Protein AF-A0A818XN38-F1 (afdb_monomer_lite)

Structure (mmCIF, N/CA/C/O backbone):
data_AF-A0A818XN38-F1
#
_entry.id   AF-A0A818XN38-F1
#
loop_
_atom_site.group_PDB
_atom_site.id
_atom_site.type_symbol
_atom_site.label_atom_id
_atom_site.label_alt_id
_atom_site.label_comp_id
_atom_site.label_asym_id
_atom_site.label_entity_id
_atom_site.label_seq_id
_atom_site.pdbx_PDB_ins_code
_atom_site.Cartn_x
_atom_site.Cartn_y
_atom_site.Cartn_z
_atom_site.occupancy
_atom_site.B_iso_or_equiv
_atom_site.auth_seq_id
_atom_site.auth_comp_id
_atom_site.auth_asym_id
_atom_site.auth_atom_id
_atom_site.pdbx_PDB_model_num
ATOM 1 N N . MET A 1 1 ? 38.202 11.861 -16.411 1.00 47.56 1 MET A N 1
ATOM 2 C CA . MET A 1 1 ? 37.572 12.649 -15.329 1.00 47.56 1 MET A CA 1
ATOM 3 C C . MET A 1 1 ? 36.074 12.413 -15.401 1.00 47.56 1 MET A C 1
ATOM 5 O O . MET A 1 1 ? 35.463 12.818 -16.375 1.00 47.56 1 MET A O 1
ATOM 9 N N . GLY A 1 2 ? 35.502 11.693 -14.440 1.00 41.88 2 GLY A N 1
ATOM 10 C CA . GLY A 1 2 ? 34.067 11.421 -14.378 1.00 41.88 2 GLY A CA 1
ATOM 11 C C . GLY A 1 2 ? 33.689 11.129 -12.935 1.00 41.88 2 GLY A C 1
ATOM 12 O O . GLY A 1 2 ? 33.686 9.977 -12.521 1.00 41.88 2 GLY A O 1
ATOM 13 N N . ASN A 1 3 ? 33.464 12.185 -12.153 1.00 51.84 3 ASN A N 1
ATOM 14 C CA . ASN A 1 3 ? 32.963 12.088 -10.784 1.00 51.84 3 ASN A CA 1
ATOM 15 C C . ASN A 1 3 ? 31.476 11.713 -10.832 1.00 51.84 3 ASN A C 1
ATOM 17 O O . ASN A 1 3 ? 30.603 12.575 -10.763 1.00 51.84 3 ASN A O 1
ATOM 21 N N . GLY A 1 4 ? 31.186 10.424 -11.004 1.00 47.62 4 GLY A N 1
ATOM 22 C CA . GLY A 1 4 ? 29.851 9.877 -10.797 1.00 47.62 4 GLY A CA 1
ATOM 23 C C . GLY A 1 4 ? 29.582 9.830 -9.301 1.00 47.62 4 GLY A C 1
ATOM 24 O O . GLY A 1 4 ? 29.968 8.871 -8.637 1.00 47.62 4 GLY A O 1
ATOM 25 N N . GLY A 1 5 ? 28.979 10.894 -8.771 1.00 47.72 5 GLY A N 1
ATOM 26 C CA . GLY A 1 5 ? 28.503 10.933 -7.396 1.00 47.72 5 GLY A CA 1
ATOM 27 C C . GLY A 1 5 ? 27.710 9.667 -7.078 1.00 47.72 5 GLY A C 1
ATOM 28 O O . GLY A 1 5 ? 26.905 9.203 -7.882 1.00 47.72 5 GLY A O 1
ATOM 29 N N . ILE A 1 6 ? 27.991 9.101 -5.912 1.00 52.94 6 ILE A N 1
ATOM 30 C CA . ILE A 1 6 ? 27.237 8.053 -5.224 1.00 52.94 6 ILE A CA 1
ATOM 31 C C . ILE A 1 6 ? 25.728 8.362 -5.226 1.00 52.94 6 ILE A C 1
ATOM 33 O O . ILE A 1 6 ? 25.171 8.838 -4.241 1.00 52.94 6 ILE A O 1
ATOM 37 N N . PHE A 1 7 ? 25.032 8.054 -6.323 1.00 50.06 7 PHE A N 1
ATOM 38 C CA . PHE A 1 7 ? 23.600 7.798 -6.300 1.00 50.06 7 PHE A CA 1
ATOM 39 C C . PHE A 1 7 ? 23.437 6.522 -5.486 1.00 50.06 7 PHE A C 1
ATOM 41 O O . PHE A 1 7 ? 23.563 5.409 -6.001 1.00 50.06 7 PHE A O 1
ATOM 48 N N . ASN A 1 8 ? 23.251 6.688 -4.179 1.00 55.53 8 ASN A N 1
ATOM 49 C CA . ASN A 1 8 ? 22.957 5.612 -3.251 1.00 55.53 8 ASN A CA 1
ATOM 50 C C . ASN A 1 8 ? 21.573 5.077 -3.633 1.00 55.53 8 ASN A C 1
ATOM 52 O O . ASN A 1 8 ? 20.538 5.578 -3.205 1.00 55.53 8 ASN A O 1
ATOM 56 N N . CYS A 1 9 ? 21.559 4.176 -4.613 1.00 57.91 9 CYS A N 1
ATOM 57 C CA . CYS A 1 9 ? 20.349 3.719 -5.265 1.00 57.91 9 CYS A CA 1
ATOM 58 C C . CYS A 1 9 ? 19.457 3.081 -4.191 1.00 57.91 9 CYS A C 1
ATOM 60 O O . CYS A 1 9 ? 19.869 2.068 -3.624 1.00 57.91 9 CYS A O 1
ATOM 62 N N . ALA A 1 10 ? 18.270 3.651 -3.946 1.00 62.53 10 ALA A N 1
ATOM 63 C CA . ALA A 1 10 ? 17.352 3.242 -2.877 1.00 62.53 10 ALA A CA 1
ATOM 64 C C . ALA A 1 10 ? 17.278 1.710 -2.718 1.00 62.53 10 ALA A C 1
ATOM 66 O O . ALA A 1 10 ? 17.152 0.972 -3.713 1.00 62.53 10 ALA A O 1
ATOM 67 N N . ARG A 1 11 ? 17.401 1.231 -1.477 1.00 67.12 11 ARG A N 1
ATOM 68 C CA . ARG A 1 11 ? 17.339 -0.190 -1.107 1.00 67.12 11 ARG A CA 1
ATOM 69 C C . ARG A 1 11 ? 15.916 -0.716 -1.302 1.00 67.12 11 ARG A C 1
ATOM 71 O O . ARG A 1 11 ? 14.987 0.010 -1.004 1.00 67.12 11 ARG A O 1
ATOM 78 N N . PRO A 1 12 ? 15.690 -1.955 -1.769 1.00 71.62 12 PRO A N 1
ATOM 79 C CA . PRO A 1 12 ? 14.337 -2.510 -1.903 1.00 71.62 12 PRO A CA 1
ATOM 80 C C . PRO A 1 12 ? 13.509 -2.350 -0.618 1.00 71.62 12 PRO A C 1
ATOM 82 O O . PRO A 1 12 ? 14.005 -2.663 0.460 1.00 71.62 12 PRO A O 1
ATOM 85 N N . SER A 1 13 ? 12.253 -1.904 -0.732 1.00 74.62 13 SER A N 1
ATOM 86 C CA . SER A 1 13 ? 11.355 -1.646 0.413 1.00 74.62 13 SER A CA 1
ATOM 87 C C . SER A 1 13 ? 11.859 -0.614 1.440 1.00 74.62 13 SER A C 1
ATOM 89 O O . SER A 1 13 ? 11.394 -0.599 2.576 1.00 74.62 13 SER A O 1
ATOM 91 N N . GLU A 1 14 ? 12.786 0.264 1.060 1.00 84.00 14 GLU A N 1
ATOM 92 C CA . GLU A 1 14 ? 13.163 1.440 1.846 1.00 84.00 14 GLU A CA 1
ATOM 93 C C . GLU A 1 14 ? 12.089 2.531 1.767 1.00 84.00 14 GLU A C 1
ATOM 95 O O . GLU A 1 14 ? 11.510 2.779 0.702 1.00 84.00 14 GLU A O 1
ATOM 100 N N . ILE A 1 15 ? 11.837 3.181 2.904 1.00 83.50 15 ILE A N 1
ATOM 101 C CA . ILE A 1 15 ? 10.925 4.320 3.014 1.00 83.50 15 ILE A CA 1
ATOM 102 C C . ILE A 1 15 ? 11.601 5.532 2.371 1.00 83.50 15 ILE A C 1
ATOM 104 O O . ILE A 1 15 ? 12.678 5.937 2.796 1.00 83.50 15 ILE A O 1
ATOM 108 N N . GLN A 1 16 ? 10.964 6.115 1.358 1.00 83.88 16 GLN A N 1
ATOM 109 C CA . GLN A 1 16 ? 11.447 7.339 0.709 1.00 83.88 16 GLN A CA 1
ATOM 110 C C . GLN A 1 16 ? 10.900 8.607 1.369 1.00 83.88 16 GLN A C 1
ATOM 112 O O . GLN A 1 16 ? 11.523 9.662 1.301 1.00 83.88 16 GLN A O 1
ATOM 117 N N . GLY A 1 17 ? 9.733 8.512 2.003 1.00 83.06 17 GLY A N 1
ATOM 118 C CA . GLY A 1 17 ? 9.072 9.633 2.656 1.00 83.06 17 GLY A CA 1
ATOM 119 C C . GLY A 1 17 ? 7.766 9.205 3.310 1.00 83.06 17 GLY A C 1
ATOM 120 O O . GLY A 1 17 ? 7.309 8.076 3.126 1.00 83.06 17 GLY A O 1
ATOM 121 N N . ILE A 1 18 ? 7.172 10.108 4.084 1.00 86.62 18 ILE A N 1
ATOM 122 C CA . ILE A 1 18 ? 5.908 9.892 4.791 1.00 86.62 18 ILE A CA 1
ATOM 123 C C . ILE A 1 18 ? 4.929 10.972 4.324 1.00 86.62 18 ILE A C 1
ATOM 125 O O . ILE A 1 18 ? 5.272 12.153 4.309 1.00 86.62 18 ILE A O 1
ATOM 129 N N . ALA A 1 19 ? 3.731 10.568 3.901 1.00 85.69 19 ALA A N 1
ATOM 130 C CA . ALA A 1 19 ? 2.671 11.494 3.511 1.00 85.69 19 ALA A CA 1
ATOM 131 C C . ALA A 1 19 ? 2.078 12.228 4.725 1.00 85.69 19 ALA A C 1
ATOM 133 O O . ALA A 1 19 ? 2.243 11.804 5.868 1.00 85.69 19 ALA A O 1
ATOM 134 N N . SER A 1 20 ? 1.320 13.297 4.473 1.00 83.38 20 SER A N 1
ATOM 135 C CA . SER A 1 20 ? 0.678 14.129 5.505 1.00 83.38 20 SER A CA 1
ATOM 136 C C . SER A 1 20 ? -0.226 13.358 6.477 1.00 83.38 20 SER A C 1
ATOM 138 O O . SER A 1 20 ? -0.386 13.784 7.615 1.00 83.38 20 SER A O 1
ATOM 140 N N . THR A 1 21 ? -0.771 12.210 6.067 1.00 86.31 21 THR A N 1
ATOM 141 C CA . THR A 1 21 ? -1.584 11.310 6.907 1.00 86.31 21 THR A CA 1
ATOM 142 C C . THR A 1 21 ? -0.766 10.192 7.568 1.00 86.31 21 THR A C 1
ATOM 144 O O . THR A 1 21 ? -1.302 9.158 7.946 1.00 86.31 21 THR A O 1
ATOM 147 N N . ASN A 1 22 ? 0.548 10.383 7.718 1.00 84.38 22 ASN A N 1
ATOM 148 C CA . ASN A 1 22 ? 1.470 9.417 8.321 1.00 84.38 22 ASN A CA 1
ATOM 149 C C . ASN A 1 22 ? 1.569 8.076 7.556 1.00 84.38 22 ASN A C 1
ATOM 151 O O . ASN A 1 22 ? 1.791 7.016 8.140 1.00 84.38 22 ASN A O 1
ATOM 155 N N . VAL A 1 23 ? 1.411 8.121 6.226 1.00 85.06 23 VAL A N 1
ATOM 156 C CA . VAL A 1 23 ? 1.489 6.938 5.352 1.00 85.06 23 VAL A CA 1
ATOM 157 C C . VAL A 1 23 ? 2.866 6.862 4.688 1.00 85.06 23 VAL A C 1
ATOM 159 O O . VAL A 1 23 ? 3.184 7.729 3.867 1.00 85.06 23 VAL A O 1
ATOM 162 N N . PRO A 1 24 ? 3.702 5.855 5.007 1.00 86.56 24 PRO A N 1
ATOM 163 C CA . PRO A 1 24 ? 5.024 5.716 4.408 1.00 86.56 24 PRO A CA 1
ATOM 164 C C . PRO A 1 24 ? 4.940 5.292 2.936 1.00 86.56 24 PRO A C 1
ATOM 166 O O . PRO A 1 24 ? 4.231 4.351 2.570 1.00 86.56 24 PRO A O 1
ATOM 169 N N . ALA A 1 25 ? 5.698 5.985 2.090 1.00 85.31 25 ALA A N 1
ATOM 170 C CA . ALA A 1 25 ? 5.930 5.629 0.699 1.00 85.31 25 ALA A CA 1
ATOM 171 C C . ALA A 1 25 ? 7.220 4.813 0.593 1.00 85.31 25 ALA A C 1
ATOM 173 O O . ALA A 1 25 ? 8.275 5.229 1.077 1.00 85.31 25 ALA A O 1
ATOM 174 N N . TYR A 1 26 ? 7.144 3.663 -0.068 1.00 85.38 26 TYR A N 1
ATOM 175 C CA . TYR A 1 26 ? 8.257 2.727 -0.180 1.00 85.38 26 TYR A CA 1
ATOM 176 C C . TYR A 1 26 ? 8.738 2.631 -1.621 1.00 85.38 26 TYR A C 1
ATOM 178 O O . TYR A 1 26 ? 7.965 2.747 -2.571 1.00 85.38 26 TYR A O 1
ATOM 186 N N . THR A 1 27 ? 10.028 2.370 -1.793 1.00 81.38 27 THR A N 1
ATOM 187 C CA . THR A 1 27 ? 10.600 2.135 -3.119 1.00 81.38 27 THR A CA 1
ATOM 188 C C . THR A 1 27 ? 10.152 0.804 -3.713 1.00 81.38 27 THR A C 1
ATOM 190 O O . THR A 1 27 ? 10.256 -0.261 -3.100 1.00 81.38 27 THR A O 1
ATOM 193 N N . ASN A 1 28 ? 9.734 0.856 -4.975 1.00 76.69 28 ASN A N 1
ATOM 194 C CA . ASN A 1 28 ? 9.304 -0.310 -5.738 1.00 76.69 28 ASN A CA 1
ATOM 195 C C . ASN A 1 28 ? 10.468 -1.108 -6.363 1.00 76.69 28 ASN A C 1
ATOM 197 O O . ASN A 1 28 ? 10.276 -1.935 -7.257 1.00 76.69 28 ASN A O 1
ATOM 201 N N . ARG A 1 29 ? 11.715 -0.837 -5.963 1.00 69.19 29 ARG A N 1
ATOM 202 C CA . ARG A 1 29 ? 12.887 -1.449 -6.593 1.00 69.19 29 ARG A CA 1
ATOM 203 C C . ARG A 1 29 ? 12.920 -2.957 -6.324 1.00 69.19 29 ARG A C 1
ATOM 205 O O . ARG A 1 29 ? 13.120 -3.374 -5.190 1.00 69.19 29 ARG A O 1
ATOM 212 N N . ARG A 1 30 ? 12.814 -3.756 -7.394 1.00 65.69 30 ARG A N 1
ATOM 213 C CA . ARG A 1 30 ? 12.810 -5.235 -7.384 1.00 65.69 30 ARG A CA 1
ATOM 214 C C . ARG A 1 30 ? 11.617 -5.881 -6.670 1.00 65.69 30 ARG A C 1
ATOM 216 O O . ARG A 1 30 ? 11.724 -7.043 -6.281 1.00 65.69 30 ARG A O 1
ATOM 223 N N . THR A 1 31 ? 10.484 -5.196 -6.522 1.00 66.44 31 THR A N 1
ATOM 224 C CA . THR A 1 31 ? 9.297 -5.904 -6.031 1.00 66.44 31 THR A CA 1
ATOM 225 C C . THR A 1 31 ? 8.720 -6.778 -7.135 1.00 66.44 31 THR A C 1
ATOM 227 O O . THR A 1 31 ? 8.480 -6.305 -8.247 1.00 66.44 31 THR A O 1
ATOM 230 N N . SER A 1 32 ? 8.526 -8.068 -6.854 1.00 71.25 32 SER A N 1
ATOM 231 C CA . SER A 1 32 ? 7.876 -8.951 -7.818 1.00 71.25 32 SER A CA 1
ATOM 232 C C . SER A 1 32 ? 6.372 -8.651 -7.886 1.00 71.25 32 SER A C 1
ATOM 234 O O . SER A 1 32 ? 5.763 -8.335 -6.858 1.00 71.25 32 SER A O 1
ATOM 236 N N . PRO A 1 33 ? 5.748 -8.789 -9.071 1.00 69.75 33 PRO A N 1
ATOM 237 C CA . PRO A 1 33 ? 4.321 -8.518 -9.264 1.00 69.75 33 PRO A CA 1
ATOM 238 C C . PRO A 1 33 ? 3.401 -9.411 -8.411 1.00 69.75 33 PRO A C 1
ATOM 240 O O . PRO A 1 33 ? 2.215 -9.133 -8.275 1.00 69.75 33 PRO A O 1
ATOM 243 N N . SER A 1 34 ? 3.947 -10.473 -7.819 1.00 75.25 34 SER A N 1
ATOM 244 C CA . SER A 1 34 ? 3.246 -11.444 -6.982 1.00 75.25 34 SER A CA 1
ATOM 245 C C . SER A 1 34 ? 3.133 -11.040 -5.503 1.00 75.25 34 SER A C 1
ATOM 247 O O . SER A 1 34 ? 2.443 -11.720 -4.747 1.00 75.25 34 SER A O 1
ATOM 249 N N . HIS A 1 35 ? 3.782 -9.958 -5.056 1.00 82.62 35 HIS A N 1
ATOM 250 C CA . HIS A 1 35 ? 3.713 -9.531 -3.654 1.00 82.62 35 HIS A CA 1
ATOM 251 C C . HIS A 1 35 ? 2.503 -8.634 -3.389 1.00 82.62 35 HIS A C 1
ATOM 253 O O . HIS A 1 35 ? 2.570 -7.413 -3.515 1.00 82.62 35 HIS A O 1
ATOM 259 N N . ALA A 1 36 ? 1.401 -9.240 -2.962 1.00 85.19 36 ALA A N 1
ATOM 260 C CA . ALA A 1 36 ? 0.230 -8.518 -2.485 1.00 85.19 36 ALA A CA 1
ATOM 261 C C . ALA A 1 36 ? 0.496 -7.785 -1.152 1.00 85.19 36 ALA A C 1
ATOM 263 O O . ALA A 1 36 ? 1.209 -8.279 -0.273 1.00 85.19 36 ALA A O 1
ATOM 264 N N . ASN A 1 37 ? -0.110 -6.610 -0.987 1.00 85.69 37 ASN A N 1
ATOM 265 C CA . ASN A 1 37 ? -0.230 -5.919 0.287 1.00 85.69 37 ASN A CA 1
ATOM 266 C C . ASN A 1 37 ? -1.669 -5.952 0.803 1.00 85.69 37 ASN A C 1
ATOM 268 O O . ASN A 1 37 ? -2.621 -5.718 0.055 1.00 85.69 37 ASN A O 1
ATOM 272 N N . TYR A 1 38 ? -1.799 -6.158 2.111 1.00 87.81 38 TYR A N 1
ATOM 273 C CA . TYR A 1 38 ? -3.065 -6.102 2.826 1.00 87.81 38 TYR A CA 1
ATOM 274 C C . TYR A 1 38 ? -2.933 -5.138 4.002 1.00 87.81 38 TYR A C 1
ATOM 276 O O . TYR A 1 38 ? -1.946 -5.193 4.735 1.00 87.81 38 TYR A O 1
ATOM 284 N N . LEU A 1 39 ? -3.913 -4.254 4.172 1.00 85.06 39 LEU A N 1
ATOM 285 C CA . LEU A 1 39 ? -4.034 -3.367 5.329 1.00 85.06 39 LEU A CA 1
ATOM 286 C C . LEU A 1 39 ? -5.372 -3.675 6.011 1.00 85.06 39 LEU A C 1
ATOM 288 O O . LEU A 1 39 ? -6.402 -3.648 5.347 1.00 85.06 39 LEU A O 1
ATOM 292 N N . TYR A 1 40 ? -5.356 -4.037 7.299 1.00 86.88 40 TYR A N 1
ATOM 293 C CA . TYR A 1 40 ? -6.551 -4.470 8.053 1.00 86.88 40 TYR A CA 1
ATOM 294 C C . TYR A 1 40 ? -7.378 -5.578 7.362 1.00 86.88 40 TYR A C 1
ATOM 296 O O . TYR A 1 40 ? -8.599 -5.614 7.460 1.00 86.88 40 TYR A O 1
ATOM 304 N N . GLY A 1 41 ? -6.718 -6.477 6.624 1.00 86.38 41 GLY A N 1
ATOM 305 C CA . GLY A 1 41 ? -7.379 -7.537 5.848 1.00 86.38 41 GLY A CA 1
ATOM 306 C C . GLY A 1 41 ? -7.889 -7.108 4.464 1.00 86.38 41 GLY A C 1
ATOM 307 O O . GLY A 1 41 ? -8.282 -7.965 3.677 1.00 86.38 41 GLY A O 1
ATOM 308 N N . VAL A 1 42 ? -7.821 -5.820 4.111 1.00 86.44 42 VAL A N 1
ATOM 309 C CA . VAL A 1 42 ? -8.221 -5.299 2.795 1.00 86.44 42 VAL A CA 1
ATOM 310 C C . VAL A 1 42 ? -7.040 -5.321 1.828 1.00 86.44 42 VAL A C 1
ATOM 312 O O . VAL A 1 42 ? -5.958 -4.816 2.134 1.00 86.44 42 VAL A O 1
ATOM 315 N N . TYR A 1 43 ? -7.247 -5.881 0.633 1.00 88.75 43 TYR A N 1
ATOM 316 C CA . TYR A 1 43 ? -6.246 -5.874 -0.434 1.00 88.75 43 TYR A CA 1
ATOM 317 C C . TYR A 1 43 ? -6.009 -4.450 -0.953 1.00 88.75 43 TYR A C 1
ATOM 319 O O . TYR A 1 43 ? -6.872 -3.837 -1.587 1.00 88.75 43 TYR A O 1
ATOM 327 N N . THR A 1 44 ? -4.808 -3.934 -0.707 1.00 85.69 44 THR A N 1
ATOM 328 C CA . THR A 1 44 ? -4.414 -2.572 -1.099 1.00 85.69 44 THR A CA 1
ATOM 329 C C . THR A 1 44 ? -3.721 -2.547 -2.454 1.00 85.69 44 THR A C 1
ATOM 331 O O . THR A 1 44 ? -3.827 -1.551 -3.155 1.00 85.69 44 THR A O 1
ATOM 334 N N . GLY A 1 45 ? -3.104 -3.641 -2.901 1.00 86.69 45 GLY A N 1
ATOM 335 C CA . GLY A 1 45 ? -2.469 -3.719 -4.217 1.00 86.69 45 GLY A CA 1
ATOM 336 C C . GLY A 1 45 ? -1.204 -4.563 -4.197 1.00 86.69 45 GLY A C 1
ATOM 337 O O . GLY A 1 45 ? -0.95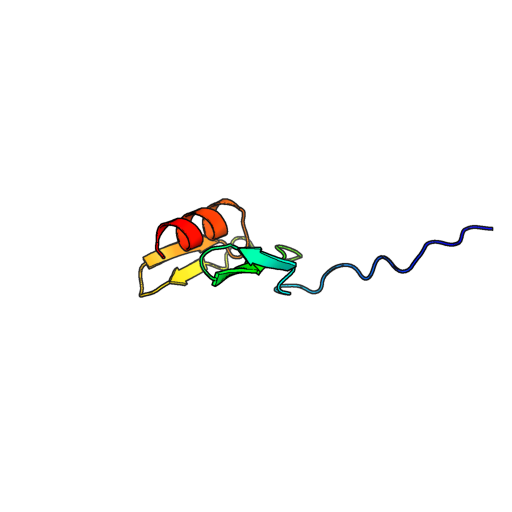4 -5.310 -3.255 1.00 86.69 45 GLY A O 1
ATOM 338 N N . VAL A 1 46 ? -0.390 -4.444 -5.241 1.00 86.75 46 VAL A N 1
ATOM 339 C CA . VAL A 1 46 ? 0.932 -5.076 -5.305 1.00 86.75 46 VAL A CA 1
ATOM 340 C C . VAL A 1 46 ? 1.964 -4.135 -4.684 1.00 86.75 46 VAL A C 1
ATOM 342 O O . VAL A 1 46 ? 2.074 -2.977 -5.096 1.00 86.75 46 VAL A O 1
ATOM 345 N N . LYS A 1 47 ? 2.734 -4.618 -3.705 1.00 81.88 47 LYS A N 1
ATOM 346 C CA . LYS A 1 47 ? 3.868 -3.879 -3.126 1.00 81.88 47 LYS A CA 1
ATOM 347 C C . LYS A 1 47 ? 4.836 -3.496 -4.258 1.00 81.88 47 LYS A C 1
ATOM 349 O O . LYS A 1 47 ? 5.069 -4.299 -5.148 1.00 81.88 47 LYS A O 1
ATOM 354 N N . TRP A 1 48 ? 5.433 -2.315 -4.341 1.00 80.50 48 TRP A N 1
ATOM 355 C CA . TRP A 1 48 ? 5.071 -1.017 -3.765 1.00 80.50 48 TRP A CA 1
ATOM 356 C C . TRP A 1 48 ? 4.646 -0.110 -4.922 1.00 80.50 48 TRP A C 1
ATOM 35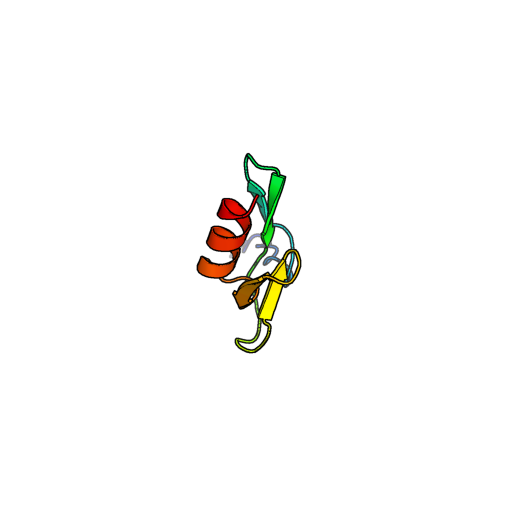8 O O . TRP A 1 48 ? 5.295 0.886 -5.238 1.00 80.50 48 TRP A O 1
ATOM 368 N N . GLN A 1 49 ? 3.625 -0.540 -5.664 1.00 83.25 49 GLN A N 1
ATOM 369 C CA . GLN A 1 49 ? 3.162 0.199 -6.830 1.00 83.25 49 GLN A CA 1
ATOM 370 C C . GLN A 1 49 ? 2.379 1.450 -6.427 1.00 83.25 49 GLN A C 1
ATOM 372 O O . GLN A 1 49 ? 1.846 1.556 -5.323 1.00 83.25 49 GLN A O 1
ATOM 377 N N . CYS A 1 50 ? 2.259 2.394 -7.360 1.00 84.94 50 CYS A N 1
ATOM 378 C CA . CYS A 1 50 ? 1.539 3.649 -7.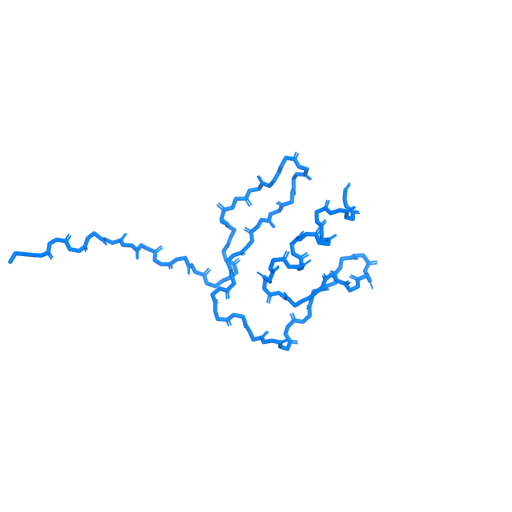141 1.00 84.94 50 CYS A CA 1
ATOM 379 C C . CYS A 1 50 ? 0.079 3.434 -6.705 1.00 84.94 50 CYS A C 1
ATOM 381 O O . CYS A 1 50 ? -0.401 4.132 -5.817 1.00 84.94 50 CYS A O 1
ATOM 383 N N . VAL A 1 51 ? -0.608 2.438 -7.276 1.00 85.94 51 VAL A N 1
ATOM 384 C CA . VAL A 1 51 ? -2.001 2.105 -6.923 1.00 85.94 51 VAL A CA 1
ATOM 385 C C . VAL A 1 51 ? -2.104 1.573 -5.495 1.00 85.94 51 VAL A C 1
ATOM 387 O O . VAL A 1 51 ? -3.061 1.877 -4.788 1.00 85.94 51 VAL A O 1
ATOM 390 N N . GLU A 1 52 ? -1.103 0.807 -5.066 1.00 89.19 52 GLU A N 1
ATOM 391 C CA . GLU A 1 52 ? -1.031 0.254 -3.719 1.00 89.19 52 GLU A CA 1
ATOM 392 C C . GLU A 1 52 ? -0.881 1.377 -2.686 1.00 89.19 52 GLU A C 1
ATOM 394 O O . GLU A 1 52 ? -1.667 1.463 -1.745 1.00 89.19 52 GLU A O 1
ATOM 399 N N . PHE A 1 53 ? 0.041 2.312 -2.932 1.00 86.44 53 PHE A N 1
ATOM 400 C CA . PHE A 1 53 ? 0.207 3.496 -2.094 1.00 86.44 53 PHE A CA 1
ATOM 401 C C . PHE A 1 53 ? -1.054 4.373 -2.057 1.00 86.44 53 PHE A C 1
ATOM 403 O O . PHE A 1 53 ? -1.494 4.743 -0.973 1.00 86.44 53 PHE A O 1
ATOM 410 N N . ALA A 1 54 ? -1.680 4.656 -3.206 1.00 86.38 54 ALA A N 1
ATOM 411 C CA . ALA A 1 54 ? -2.892 5.477 -3.266 1.00 86.38 54 ALA A CA 1
ATOM 412 C C . ALA A 1 54 ? -4.059 4.857 -2.482 1.00 86.38 54 ALA A C 1
ATOM 414 O O . ALA A 1 54 ? -4.746 5.551 -1.737 1.00 86.38 54 ALA A O 1
ATOM 415 N N . ARG A 1 55 ? -4.261 3.538 -2.599 1.00 87.62 55 ARG A N 1
ATOM 416 C CA . ARG A 1 55 ? -5.289 2.825 -1.828 1.00 87.62 55 ARG A CA 1
ATOM 417 C C . ARG A 1 55 ? -4.983 2.831 -0.339 1.00 87.62 55 ARG A C 1
ATOM 419 O O . ARG A 1 55 ? -5.895 3.046 0.445 1.00 87.62 55 ARG A O 1
ATOM 426 N N . ARG A 1 56 ? -3.721 2.633 0.053 1.00 86.69 56 ARG A N 1
ATOM 427 C CA . ARG A 1 56 ? -3.307 2.689 1.461 1.00 86.69 56 ARG A CA 1
ATOM 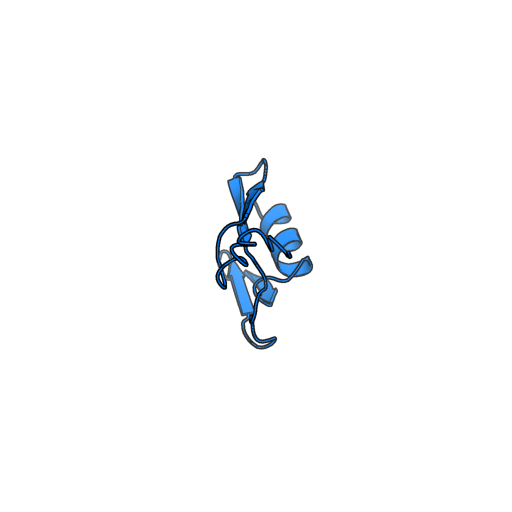428 C C . ARG A 1 56 ? -3.459 4.099 2.049 1.00 86.69 56 ARG A C 1
ATOM 430 O O . ARG A 1 56 ? -3.804 4.222 3.214 1.00 86.69 56 ARG A O 1
ATOM 437 N N . TRP A 1 57 ? -3.238 5.136 1.240 1.00 83.44 57 TRP A N 1
ATOM 438 C CA . TRP A 1 57 ? -3.408 6.537 1.626 1.00 83.44 57 TRP A CA 1
ATOM 439 C C . TRP A 1 57 ? -4.874 6.945 1.801 1.00 83.44 57 TRP A C 1
ATOM 441 O O . TRP A 1 57 ? -5.171 7.694 2.716 1.00 83.44 57 TRP A O 1
ATOM 451 N N . LEU A 1 58 ? -5.781 6.438 0.960 1.00 84.00 58 LEU A N 1
ATOM 452 C CA . LEU A 1 58 ? -7.221 6.717 1.062 1.00 84.00 58 LEU A CA 1
ATOM 453 C C . LEU A 1 58 ? -7.936 5.909 2.156 1.00 84.00 58 LEU A C 1
ATOM 455 O O . LEU A 1 58 ? -9.039 6.274 2.551 1.00 84.00 58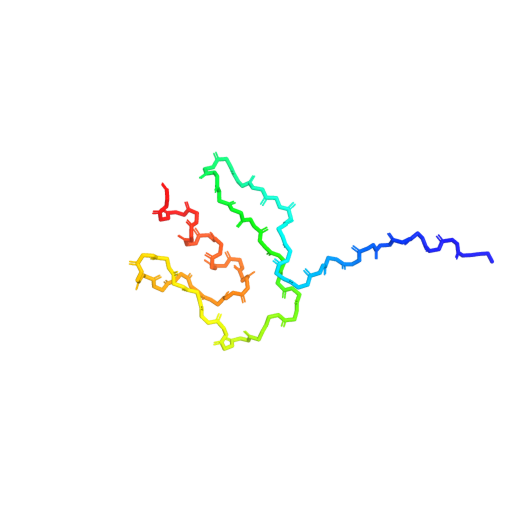 LEU A O 1
ATOM 459 N N . LEU A 1 59 ? -7.365 4.777 2.585 1.00 82.44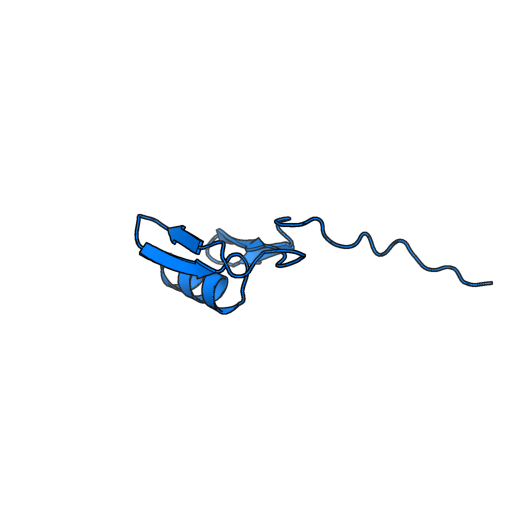 59 LEU A N 1
ATOM 460 C CA . LEU A 1 59 ? -7.966 3.910 3.606 1.00 82.44 59 LEU A CA 1
ATOM 461 C C . LEU A 1 59 ? -7.708 4.394 5.047 1.00 82.44 59 LEU A C 1
ATOM 463 O O . LEU A 1 59 ? -8.253 3.800 5.977 1.00 82.44 59 LEU A O 1
ATOM 467 N N . LEU A 1 60 ? -6.839 5.395 5.216 1.00 71.06 60 LEU A N 1
ATOM 468 C CA . LEU A 1 60 ? -6.387 5.976 6.483 1.00 71.06 60 LEU A CA 1
ATOM 469 C C . LEU A 1 60 ? -6.855 7.428 6.582 1.00 71.06 60 LEU A C 1
ATOM 471 O O . LEU A 1 60 ? -7.311 7.805 7.682 1.00 71.06 60 LEU A O 1
#

Secondary structure (DSSP, 8-state):
-----------TT-EEEE-TTS-EEE--TT--TT-EEEETTEEEEETT-HHHHHHHHHT-

pLDDT: mean 76.92, std 12.97, range [41.88, 89.19]

Sequence (60 aa):
MGNGGIFNCARPSEIQGIASTNVPAYTNRRTSPSHANYLYGVYTGVKWQCVEFARRWLLL

Foldseek 3Di:
DDPPPPPVPFDFQDFPDADPVRQTQGDPPPQDLPAWDDDPNHTQHGPPDPSSSVSVVVVD

Radius of gyration: 14.24 Å; chains: 1; bounding box: 46×26×24 Å